Protein AF-A0A7T8KSC0-F1 (afdb_monomer_lite)

Structure (mmCIF, N/CA/C/O backbone):
data_AF-A0A7T8KSC0-F1
#
_entry.id   AF-A0A7T8KSC0-F1
#
loop_
_atom_site.group_PDB
_atom_site.id
_atom_site.type_symbol
_atom_site.label_atom_id
_atom_site.label_alt_id
_atom_site.label_comp_id
_atom_site.label_asym_id
_atom_site.label_entity_id
_atom_site.label_seq_id
_atom_site.pdbx_PDB_ins_code
_atom_site.Cartn_x
_atom_site.Cartn_y
_atom_site.Cartn_z
_atom_site.occupancy
_atom_site.B_iso_or_equiv
_atom_site.auth_seq_id
_atom_site.auth_comp_id
_atom_site.auth_asym_id
_atom_site.auth_atom_id
_atom_site.pdbx_PDB_model_num
ATOM 1 N N . MET A 1 1 ? 3.103 -13.365 -3.921 1.00 89.50 1 MET A N 1
ATOM 2 C CA . MET A 1 1 ? 3.217 -12.488 -2.739 1.00 89.50 1 MET A CA 1
ATOM 3 C C . MET A 1 1 ? 1.889 -11.794 -2.545 1.00 89.50 1 MET A C 1
ATOM 5 O O . MET A 1 1 ? 1.351 -11.281 -3.521 1.00 89.50 1 MET A O 1
ATOM 9 N N . LYS A 1 2 ? 1.394 -11.731 -1.313 1.00 95.06 2 LYS A N 1
ATOM 10 C CA . LYS A 1 2 ? 0.155 -11.019 -0.972 1.00 95.06 2 LYS A CA 1
ATOM 11 C C . LYS A 1 2 ? 0.357 -10.147 0.249 1.00 95.06 2 LYS A C 1
ATOM 13 O O . LYS A 1 2 ? 1.264 -10.389 1.050 1.00 95.06 2 LYS A O 1
ATOM 18 N N . ILE A 1 3 ? -0.509 -9.160 0.414 1.00 97.38 3 ILE A N 1
ATOM 19 C CA . ILE A 1 3 ? -0.545 -8.357 1.628 1.00 97.38 3 ILE A CA 1
ATOM 20 C C . ILE A 1 3 ? -1.858 -8.544 2.370 1.00 97.38 3 ILE A C 1
ATOM 22 O O . ILE A 1 3 ? -2.894 -8.827 1.770 1.00 97.38 3 ILE A O 1
ATOM 26 N N . LYS A 1 4 ? -1.811 -8.357 3.685 1.00 98.12 4 LYS A N 1
ATOM 27 C CA . LYS A 1 4 ? -2.995 -8.255 4.532 1.00 98.12 4 LYS A CA 1
ATOM 28 C C . LYS A 1 4 ? -2.976 -6.922 5.259 1.00 98.12 4 LYS A C 1
ATOM 30 O O . LYS A 1 4 ? -2.010 -6.613 5.959 1.00 98.12 4 LYS A O 1
ATOM 35 N N . ILE A 1 5 ? -4.061 -6.177 5.108 1.00 97.69 5 ILE A N 1
ATOM 36 C CA . ILE A 1 5 ? -4.299 -4.904 5.784 1.00 97.69 5 ILE A CA 1
ATOM 37 C C . ILE A 1 5 ? -5.331 -5.147 6.878 1.00 97.69 5 ILE A C 1
ATOM 39 O O . ILE A 1 5 ? -6.345 -5.796 6.631 1.00 97.69 5 ILE A O 1
ATOM 43 N N . ILE A 1 6 ? -5.049 -4.672 8.090 1.00 97.31 6 ILE A N 1
ATOM 44 C CA . ILE A 1 6 ? -5.904 -4.841 9.273 1.00 97.31 6 ILE A CA 1
ATOM 45 C C . ILE A 1 6 ? -6.048 -3.487 9.965 1.00 97.31 6 ILE A C 1
ATOM 47 O O . ILE A 1 6 ? -5.034 -2.831 10.220 1.00 97.31 6 ILE A O 1
ATOM 51 N N . ARG A 1 7 ? -7.264 -3.077 10.335 1.00 95.88 7 ARG A N 1
ATOM 52 C CA . ARG A 1 7 ? -7.480 -1.839 11.107 1.00 95.88 7 ARG A CA 1
ATOM 53 C C . ARG A 1 7 ? -7.143 -2.063 12.585 1.00 95.88 7 ARG A C 1
ATOM 55 O O . ARG A 1 7 ? -7.479 -3.094 13.164 1.00 95.88 7 ARG A O 1
ATOM 62 N N . ARG A 1 8 ? -6.450 -1.108 13.214 1.00 93.44 8 ARG A N 1
ATOM 63 C CA . ARG A 1 8 ? -6.083 -1.174 14.641 1.00 93.44 8 ARG A CA 1
ATOM 64 C C . ARG A 1 8 ? -6.689 -0.039 15.449 1.00 93.44 8 ARG A C 1
ATOM 66 O O . ARG A 1 8 ? -7.355 -0.306 16.443 1.00 93.44 8 ARG A O 1
ATOM 73 N N . TYR A 1 9 ? -6.458 1.200 15.029 1.00 94.19 9 TYR A N 1
ATOM 74 C CA . TYR A 1 9 ? -6.915 2.382 15.754 1.00 94.19 9 TYR A CA 1
ATOM 75 C C . TYR A 1 9 ? -7.483 3.405 14.786 1.00 94.19 9 TYR A C 1
ATOM 77 O O . TYR A 1 9 ? -6.766 3.902 13.924 1.00 94.19 9 TYR A O 1
ATOM 85 N N . THR A 1 10 ? -8.754 3.747 14.963 1.00 94.31 10 THR A N 1
ATOM 86 C CA . THR A 1 10 ? -9.400 4.818 14.206 1.00 94.31 10 THR A CA 1
ATOM 87 C C . THR A 1 10 ? -9.300 6.111 15.000 1.00 94.31 10 THR A C 1
ATOM 89 O O . THR A 1 10 ? -9.918 6.255 16.056 1.00 94.31 10 THR A O 1
ATOM 92 N N . GLY A 1 11 ? -8.471 7.029 14.514 1.00 92.56 11 GLY A N 1
ATOM 93 C CA . GLY A 1 11 ? -8.377 8.392 15.013 1.00 92.56 11 GLY A CA 1
ATOM 94 C C . GLY A 1 11 ? -9.438 9.299 14.390 1.00 92.56 11 GLY A C 1
ATOM 95 O O . GLY A 1 11 ? -10.331 8.855 13.678 1.00 92.56 11 GLY A O 1
ATOM 96 N N . LYS A 1 12 ? -9.328 10.604 14.660 1.00 94.19 12 LYS A N 1
ATOM 97 C CA . LYS A 1 12 ? -10.235 11.619 14.095 1.00 94.19 12 LYS A CA 1
ATOM 98 C C . LYS A 1 12 ? -9.961 11.953 12.628 1.00 94.19 12 LYS A C 1
ATOM 100 O O . LYS A 1 12 ? -10.841 12.505 11.989 1.00 94.19 12 LYS A O 1
ATOM 105 N N . THR A 1 13 ? -8.731 11.733 12.169 1.00 94.12 13 THR A N 1
ATOM 106 C CA . THR A 1 13 ? -8.262 12.145 10.836 1.00 94.12 13 THR A CA 1
ATOM 107 C C . THR A 1 13 ? -7.495 11.051 10.113 1.00 94.12 13 THR A C 1
ATOM 109 O O . THR A 1 13 ? -7.120 11.237 8.975 1.00 94.12 13 THR A O 1
ATOM 112 N N . CYS A 1 14 ? -7.210 9.923 10.764 1.00 96.00 14 CYS A N 1
ATOM 113 C CA . CYS A 1 14 ? -6.542 8.798 10.125 1.00 96.00 14 CYS A CA 1
ATOM 114 C C . CYS A 1 14 ? -6.846 7.500 10.864 1.00 96.00 14 CYS A C 1
ATOM 116 O O . CYS A 1 14 ? -7.261 7.500 12.030 1.00 96.00 14 CYS A O 1
ATOM 118 N N . VAL A 1 15 ? -6.581 6.386 10.195 1.00 96.81 15 VAL A N 1
ATOM 119 C CA . VAL A 1 15 ? -6.535 5.057 10.790 1.00 96.81 15 VAL A CA 1
ATOM 120 C C . VAL A 1 15 ? -5.097 4.574 10.841 1.00 96.81 15 VAL A C 1
ATOM 122 O O . VAL A 1 15 ? -4.387 4.581 9.838 1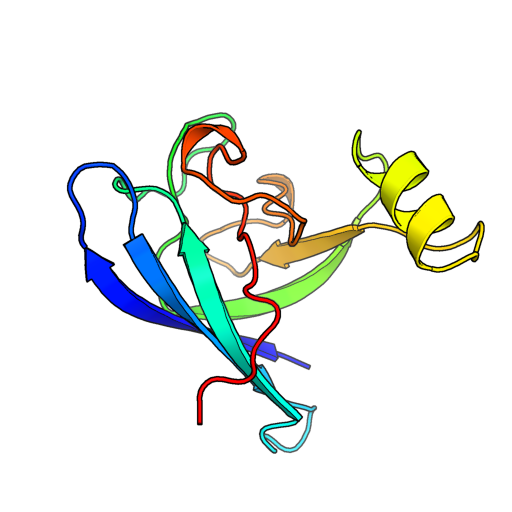.00 96.81 15 VAL A O 1
ATOM 125 N N . ILE A 1 16 ? -4.695 4.078 12.008 1.00 95.81 16 ILE A N 1
ATOM 126 C CA . ILE A 1 16 ? -3.495 3.264 12.146 1.00 95.81 16 ILE A CA 1
ATOM 127 C C . ILE A 1 16 ? -3.878 1.804 11.927 1.00 95.81 16 ILE A C 1
ATOM 129 O O . ILE A 1 16 ? -4.781 1.273 12.587 1.00 95.81 16 ILE A O 1
ATOM 133 N N . GLY A 1 17 ? -3.193 1.157 10.992 1.00 94.88 17 GLY A N 1
ATOM 134 C CA . GLY A 1 17 ? -3.395 -0.235 10.622 1.00 94.88 17 GLY A CA 1
ATOM 135 C C . GLY A 1 17 ? -2.155 -1.094 10.838 1.00 94.88 17 GLY A C 1
ATOM 136 O O . GLY A 1 17 ? -1.091 -0.623 11.240 1.00 94.88 17 GLY A O 1
ATOM 137 N N . LYS A 1 18 ? -2.310 -2.390 10.586 1.00 95.50 18 LYS A N 1
ATOM 138 C CA . LYS A 1 18 ? -1.211 -3.337 10.416 1.00 95.50 18 LYS A CA 1
ATOM 139 C C . LYS A 1 18 ? -1.137 -3.751 8.960 1.00 95.50 18 LYS A C 1
ATOM 141 O O . LYS A 1 18 ? -2.133 -4.203 8.396 1.00 95.50 18 LYS A O 1
ATOM 146 N N . PHE A 1 19 ? 0.061 -3.655 8.410 1.00 96.50 19 PHE A N 1
ATOM 147 C CA . PHE A 1 19 ? 0.400 -4.081 7.067 1.00 96.50 19 PHE A CA 1
ATOM 148 C C . PHE A 1 19 ? 1.299 -5.311 7.158 1.00 96.50 19 PHE A C 1
ATOM 150 O O . PHE A 1 19 ? 2.372 -5.263 7.763 1.00 96.50 19 PHE A O 1
ATOM 157 N N . LYS A 1 20 ? 0.844 -6.429 6.595 1.00 96.75 20 LYS A N 1
ATOM 158 C CA . LYS A 1 20 ? 1.568 -7.704 6.607 1.00 96.75 20 LYS A CA 1
ATOM 159 C C . LYS A 1 20 ? 1.849 -8.155 5.185 1.00 96.75 20 LYS A C 1
ATOM 161 O O . LYS A 1 20 ? 0.936 -8.117 4.368 1.00 96.75 20 LYS A O 1
ATOM 166 N N . VAL A 1 21 ? 3.060 -8.624 4.912 1.00 95.88 21 VAL A N 1
ATOM 167 C CA . VAL A 1 21 ? 3.473 -9.175 3.613 1.00 95.88 21 VAL A CA 1
ATOM 168 C C . VAL A 1 21 ? 3.743 -10.662 3.763 1.00 95.88 21 VAL A C 1
ATOM 170 O O . VAL A 1 21 ? 4.457 -11.063 4.682 1.00 95.88 21 VAL A O 1
ATOM 173 N N . PHE A 1 22 ? 3.211 -11.459 2.844 1.00 96.88 22 PHE A N 1
ATOM 174 C CA . PHE A 1 22 ? 3.403 -12.903 2.781 1.00 96.88 22 PHE A CA 1
ATOM 175 C C . PHE A 1 22 ? 4.023 -13.303 1.437 1.00 96.88 22 PHE A C 1
ATOM 177 O O . PHE A 1 22 ? 3.723 -12.684 0.404 1.00 96.88 22 PHE A O 1
ATOM 184 N N . ASP A 1 23 ? 4.879 -14.324 1.450 1.00 95.44 23 ASP A N 1
ATOM 185 C CA . ASP A 1 23 ? 5.343 -14.982 0.224 1.00 95.44 23 ASP A CA 1
ATOM 186 C C . ASP A 1 23 ? 4.258 -15.892 -0.381 1.00 95.44 23 ASP A C 1
ATOM 188 O O . ASP A 1 23 ? 3.084 -15.815 -0.009 1.00 95.44 23 ASP A O 1
ATOM 192 N N . ASP A 1 24 ? 4.630 -16.678 -1.391 1.00 92.44 24 ASP A N 1
ATOM 193 C CA . ASP A 1 24 ? 3.716 -17.588 -2.091 1.00 92.44 24 ASP A CA 1
ATOM 194 C C . ASP A 1 24 ? 3.357 -18.834 -1.258 1.00 92.44 24 ASP A C 1
ATOM 196 O O . ASP A 1 24 ? 2.336 -19.461 -1.528 1.00 92.44 24 ASP A O 1
ATOM 200 N N . ASP A 1 25 ? 4.136 -19.137 -0.213 1.00 95.44 25 ASP A N 1
ATOM 201 C CA . ASP A 1 25 ? 3.942 -20.266 0.708 1.00 95.44 25 ASP A CA 1
ATOM 202 C C . ASP A 1 25 ? 3.254 -19.836 2.023 1.00 95.44 25 ASP A C 1
ATOM 204 O O . ASP A 1 25 ? 3.314 -20.537 3.036 1.00 95.44 25 ASP A O 1
ATOM 208 N N . ASP A 1 26 ? 2.610 -18.663 2.037 1.00 94.19 26 ASP A N 1
ATOM 209 C CA . ASP A 1 26 ? 1.928 -18.076 3.200 1.00 94.19 26 ASP A CA 1
ATOM 210 C C . ASP A 1 26 ? 2.825 -17.768 4.410 1.00 94.19 26 ASP A C 1
ATOM 212 O O . ASP A 1 26 ? 2.339 -17.515 5.521 1.00 94.19 26 ASP A O 1
ATOM 216 N N . LYS A 1 27 ? 4.143 -17.693 4.216 1.00 96.56 27 LYS A N 1
ATOM 217 C CA . LYS A 1 27 ? 5.068 -17.288 5.272 1.00 96.56 27 LYS A CA 1
ATOM 218 C C . LYS A 1 27 ? 5.095 -15.768 5.395 1.00 96.56 27 LYS A C 1
ATOM 220 O O . LYS A 1 27 ? 5.267 -15.034 4.423 1.00 96.56 27 LYS A O 1
ATOM 225 N N . LEU A 1 28 ? 4.969 -15.284 6.631 1.00 96.00 28 LEU A N 1
ATOM 226 C CA . LEU A 1 28 ? 5.072 -13.861 6.953 1.00 96.00 28 LEU A CA 1
ATOM 227 C C . LEU A 1 28 ? 6.508 -13.361 6.714 1.00 96.00 28 LEU A C 1
ATOM 229 O O . LEU A 1 28 ? 7.446 -13.820 7.366 1.00 96.00 28 LEU A O 1
ATOM 233 N N . LEU A 1 29 ? 6.662 -12.400 5.801 1.00 94.44 29 LEU A N 1
ATOM 234 C CA . LEU A 1 29 ? 7.937 -11.761 5.459 1.00 94.44 29 LEU A CA 1
ATOM 235 C C . LEU A 1 29 ? 8.158 -10.445 6.211 1.00 94.44 29 LEU A C 1
ATOM 237 O O . LEU A 1 29 ? 9.277 -10.138 6.615 1.00 94.44 29 LEU A O 1
ATOM 241 N N . LEU A 1 30 ? 7.097 -9.651 6.367 1.00 92.69 30 LEU A N 1
ATOM 242 C CA . LEU A 1 30 ? 7.145 -8.322 6.975 1.00 92.69 30 LEU A CA 1
ATOM 243 C C . LEU A 1 30 ? 5.833 -8.032 7.695 1.00 92.69 30 LEU A C 1
ATOM 245 O O . LEU A 1 30 ? 4.758 -8.307 7.167 1.00 92.69 30 LEU A O 1
ATOM 249 N N . GLU A 1 31 ? 5.925 -7.405 8.862 1.00 94.81 31 GLU A N 1
ATOM 250 C CA . GLU A 1 31 ? 4.796 -6.793 9.554 1.00 94.81 31 GLU A CA 1
ATOM 251 C C . GLU A 1 31 ? 5.211 -5.415 10.076 1.00 94.81 31 GLU A C 1
ATOM 253 O O . GLU A 1 31 ? 6.185 -5.291 10.819 1.00 94.81 31 GLU A O 1
ATOM 258 N N . CYS A 1 32 ? 4.478 -4.375 9.691 1.00 94.69 32 CYS A N 1
ATOM 259 C CA . CYS A 1 32 ? 4.678 -3.004 10.159 1.00 94.69 32 CYS A CA 1
ATOM 260 C C . CYS A 1 32 ? 3.336 -2.297 10.383 1.00 94.69 32 CYS A C 1
ATOM 262 O O . CYS A 1 32 ? 2.263 -2.832 10.077 1.00 94.69 32 CYS A O 1
ATOM 264 N N . PHE A 1 33 ? 3.389 -1.100 10.966 1.00 94.75 33 PHE A N 1
ATOM 265 C CA . PHE A 1 33 ? 2.217 -0.235 11.065 1.00 94.75 33 PHE A CA 1
ATOM 266 C C . PHE A 1 33 ? 2.000 0.546 9.766 1.00 94.75 33 PHE A C 1
ATOM 268 O O . PHE A 1 33 ? 2.959 0.905 9.082 1.00 94.75 33 PHE A O 1
ATOM 275 N N . SER A 1 34 ? 0.736 0.828 9.459 1.00 95.88 34 SER A N 1
ATOM 276 C CA . SER A 1 34 ? 0.324 1.730 8.383 1.00 95.88 34 SER A CA 1
ATOM 277 C C . SER A 1 34 ? -0.424 2.942 8.934 1.00 95.88 34 SER A C 1
ATOM 279 O O . SER A 1 34 ? -1.087 2.838 9.966 1.00 95.88 34 SER A O 1
ATOM 281 N N . LEU A 1 35 ? -0.335 4.072 8.233 1.00 96.75 35 LEU A N 1
ATOM 282 C CA . LEU A 1 35 ? -1.241 5.212 8.363 1.00 96.75 35 LEU A CA 1
ATOM 283 C C . LEU A 1 35 ? -2.062 5.325 7.078 1.00 96.75 35 LEU A C 1
ATOM 285 O O . LEU A 1 35 ? -1.516 5.335 5.972 1.00 96.75 35 LEU A O 1
ATOM 289 N N . GLU A 1 36 ? -3.378 5.384 7.235 1.00 97.12 36 GLU A N 1
ATOM 290 C CA . GLU A 1 36 ? -4.368 5.413 6.158 1.00 97.12 36 GLU A CA 1
ATOM 291 C C . GLU A 1 36 ? -5.481 6.410 6.494 1.00 97.12 36 GLU A C 1
ATOM 293 O O . GLU A 1 36 ? -5.584 6.873 7.629 1.00 97.12 36 GLU A O 1
ATOM 298 N N . GLU A 1 37 ? -6.327 6.733 5.518 1.00 97.06 37 GLU A N 1
ATOM 299 C CA . GLU A 1 37 ? -7.415 7.698 5.709 1.00 97.06 37 GLU A CA 1
ATOM 300 C C . GLU A 1 37 ? -8.492 7.242 6.727 1.00 97.06 37 GLU A C 1
ATOM 302 O O . GLU A 1 37 ? -8.723 6.040 6.919 1.00 97.06 37 GLU A O 1
ATOM 307 N N . ASP A 1 38 ? -9.184 8.190 7.366 1.00 96.12 38 ASP A N 1
ATOM 308 C CA . ASP A 1 38 ? -10.269 8.006 8.340 1.00 96.12 38 ASP A CA 1
ATOM 309 C C . ASP A 1 38 ? -11.577 7.483 7.732 1.00 96.12 38 ASP A C 1
ATOM 311 O O . ASP A 1 38 ? -12.320 6.753 8.405 1.00 96.12 38 ASP A O 1
ATOM 315 N N . LYS A 1 39 ? -11.825 7.758 6.451 1.00 96.75 39 LYS A N 1
ATOM 316 C CA . LYS A 1 39 ? -12.998 7.289 5.708 1.00 96.75 39 LYS A CA 1
ATOM 317 C C . LYS A 1 39 ? -12.641 6.222 4.703 1.00 96.75 39 LYS A C 1
ATOM 319 O O . LYS A 1 39 ? -11.616 6.273 4.038 1.00 96.75 39 LYS A O 1
ATOM 324 N N . GLU A 1 40 ? -13.539 5.261 4.575 1.00 97.00 40 GLU A N 1
ATOM 325 C CA . GLU A 1 40 ? -13.391 4.117 3.688 1.00 97.00 40 GLU A CA 1
ATOM 326 C C . GLU A 1 40 ? -14.287 4.243 2.465 1.00 97.00 40 GLU A C 1
ATOM 328 O O . GLU A 1 40 ? -15.393 4.776 2.546 1.00 97.00 40 GLU A O 1
ATOM 333 N N . GLY A 1 41 ? -13.814 3.715 1.344 1.00 97.44 41 GLY A N 1
ATOM 334 C CA . GLY A 1 41 ? -14.625 3.514 0.152 1.00 97.44 41 GLY A CA 1
ATOM 335 C C . GLY A 1 41 ? -13.818 2.869 -0.957 1.00 97.44 41 GLY A C 1
ATOM 336 O O . GLY A 1 41 ? -12.618 2.629 -0.800 1.00 97.44 41 GLY A O 1
ATOM 337 N N . VAL A 1 42 ? -14.473 2.582 -2.078 1.00 97.38 42 VAL A N 1
ATOM 338 C CA . VAL A 1 42 ? -13.894 1.896 -3.252 1.00 97.38 42 VAL A CA 1
ATOM 339 C C . VAL A 1 42 ? -13.668 2.843 -4.436 1.00 97.38 42 VAL A C 1
ATOM 341 O O . VAL A 1 42 ? -12.993 2.509 -5.411 1.00 97.38 42 VAL A O 1
ATOM 344 N N . GLU A 1 43 ? -14.197 4.059 -4.338 1.00 95.75 43 GLU A N 1
ATOM 345 C CA . GLU A 1 43 ? -14.266 5.038 -5.406 1.00 95.75 43 GLU A CA 1
ATOM 346 C C . GLU A 1 43 ? -12.897 5.626 -5.759 1.00 95.75 43 GLU A C 1
ATOM 348 O O . GLU A 1 43 ? -12.069 5.978 -4.915 1.00 95.75 43 GLU A O 1
ATOM 353 N N . ARG A 1 44 ? -12.668 5.786 -7.062 1.00 93.75 44 ARG A N 1
ATOM 354 C CA . ARG A 1 44 ? -11.450 6.399 -7.591 1.00 93.75 44 ARG A CA 1
ATOM 355 C C . ARG A 1 44 ? -11.466 7.915 -7.399 1.00 93.75 44 ARG A C 1
ATOM 357 O O . ARG A 1 44 ? -12.518 8.543 -7.489 1.00 93.75 44 ARG A O 1
ATOM 364 N N . ASN A 1 45 ? -10.280 8.510 -7.247 1.00 92.00 45 ASN A N 1
ATOM 365 C CA . ASN A 1 45 ? -10.082 9.962 -7.120 1.00 92.00 45 ASN A CA 1
ATOM 366 C C . ASN A 1 45 ? -10.842 10.581 -5.930 1.00 92.00 45 ASN A C 1
ATOM 368 O O . ASN A 1 45 ? -11.345 11.704 -6.017 1.00 92.00 45 ASN A O 1
ATOM 372 N N . LYS A 1 46 ? -10.962 9.832 -4.834 1.00 95.31 46 LYS A N 1
ATOM 373 C CA . LYS A 1 46 ? -11.563 10.279 -3.580 1.00 95.31 46 LYS A CA 1
ATOM 374 C C . LYS A 1 46 ? -10.570 10.087 -2.450 1.00 95.31 46 LYS A C 1
ATOM 376 O O . LYS A 1 46 ? -9.761 9.171 -2.511 1.00 95.31 46 LYS A O 1
ATOM 381 N N . ASP A 1 47 ? -10.684 10.948 -1.449 1.00 96.56 47 ASP A N 1
ATOM 382 C CA . ASP A 1 47 ? -9.916 10.891 -0.211 1.00 96.56 47 ASP A CA 1
ATOM 383 C C . ASP A 1 47 ? -10.511 9.816 0.704 1.00 96.56 47 ASP A C 1
ATOM 385 O O . ASP A 1 47 ? -11.363 10.093 1.544 1.00 96.56 47 ASP A O 1
ATOM 389 N N . LEU A 1 48 ? -10.224 8.555 0.370 1.00 97.44 48 LEU A N 1
ATOM 390 C CA . LEU A 1 48 ? -10.832 7.379 0.988 1.00 97.44 48 LEU A CA 1
ATOM 391 C C . LEU A 1 48 ? -9.793 6.263 1.072 1.00 97.44 48 LEU A C 1
ATOM 393 O O . LEU A 1 48 ? -9.258 5.845 0.038 1.00 97.44 48 LEU A O 1
ATOM 397 N N . ARG A 1 49 ? -9.557 5.716 2.269 1.00 97.56 49 ARG A N 1
ATOM 398 C CA . ARG A 1 49 ? -8.812 4.460 2.423 1.00 97.56 49 ARG A CA 1
ATOM 399 C C . ARG A 1 49 ? -9.561 3.309 1.760 1.00 97.56 49 ARG A C 1
ATOM 401 O O . ARG A 1 49 ? -10.785 3.330 1.606 1.00 97.56 49 ARG A O 1
ATOM 408 N N . ILE A 1 50 ? -8.811 2.277 1.406 1.00 98.12 50 ILE A N 1
ATOM 409 C CA . ILE A 1 50 ? -9.376 1.010 0.946 1.00 98.12 50 ILE A CA 1
ATOM 410 C C . ILE A 1 50 ? -9.913 0.187 2.131 1.00 98.12 50 ILE A C 1
ATOM 412 O O . ILE A 1 50 ? -9.418 0.354 3.253 1.00 98.12 50 ILE A O 1
ATOM 416 N N . PRO A 1 51 ? -10.881 -0.720 1.917 1.00 97.81 51 PRO A N 1
ATOM 417 C CA . PRO A 1 51 ? -11.311 -1.665 2.945 1.00 97.81 51 PRO A CA 1
ATOM 418 C C . PRO A 1 51 ? -10.156 -2.514 3.487 1.00 97.81 51 PRO A C 1
ATOM 420 O O . PRO A 1 51 ? -9.160 -2.753 2.801 1.00 97.81 51 PRO A O 1
ATOM 423 N N . GLU A 1 52 ? -10.255 -2.980 4.731 1.00 97.81 52 GLU A N 1
ATOM 424 C CA . GLU A 1 52 ? -9.325 -4.014 5.197 1.00 97.81 52 GLU A CA 1
ATOM 425 C C . GLU A 1 52 ? -9.524 -5.324 4.434 1.00 97.81 52 GLU A C 1
ATOM 427 O O . GLU A 1 52 ? -10.617 -5.626 3.963 1.00 97.81 52 GLU A O 1
ATOM 432 N N . GLY A 1 53 ? -8.461 -6.112 4.289 1.00 98.00 53 GLY A N 1
ATOM 433 C CA . GLY A 1 53 ? -8.547 -7.319 3.480 1.00 98.00 53 GLY A CA 1
ATOM 434 C C . GLY A 1 53 ? -7.209 -7.823 2.976 1.00 98.00 53 GLY A C 1
ATOM 435 O O . GLY A 1 53 ? -6.139 -7.430 3.454 1.00 98.00 53 GLY A O 1
ATOM 436 N N . ILE A 1 54 ? -7.302 -8.736 2.014 1.00 98.25 54 ILE A N 1
ATOM 437 C CA . ILE A 1 54 ? -6.168 -9.319 1.305 1.00 98.25 54 ILE A CA 1
ATOM 438 C C . ILE A 1 54 ? -6.078 -8.658 -0.065 1.00 98.25 54 ILE A C 1
ATOM 440 O O . ILE A 1 54 ? -7.092 -8.496 -0.748 1.00 98.25 54 ILE A O 1
ATOM 444 N N . TYR A 1 55 ? -4.861 -8.283 -0.441 1.00 98.38 55 TYR A N 1
ATOM 445 C CA . TYR A 1 55 ? -4.589 -7.611 -1.701 1.00 98.38 55 TYR A CA 1
ATOM 446 C C . TYR A 1 55 ? -3.350 -8.181 -2.381 1.00 98.38 55 TYR A C 1
ATOM 448 O O . TYR A 1 55 ? -2.380 -8.587 -1.727 1.00 98.38 55 TYR A O 1
ATOM 456 N N . ASP A 1 56 ? -3.384 -8.136 -3.703 1.00 97.69 56 ASP A N 1
ATOM 457 C CA . ASP A 1 56 ? -2.257 -8.396 -4.576 1.00 97.69 56 ASP A CA 1
ATOM 458 C C . ASP A 1 56 ? -1.413 -7.135 -4.770 1.00 97.69 56 ASP A C 1
ATOM 460 O O . ASP A 1 56 ? -1.849 -5.996 -4.560 1.00 97.69 56 ASP A O 1
ATOM 464 N N . LEU A 1 57 ? -0.174 -7.355 -5.208 1.00 96.06 57 LEU A N 1
ATOM 465 C CA . LEU A 1 57 ? 0.782 -6.302 -5.519 1.00 96.06 57 LEU A CA 1
ATOM 466 C C . LEU A 1 57 ? 1.147 -6.334 -6.998 1.00 96.06 57 LEU A C 1
ATOM 468 O O . LEU A 1 57 ? 1.352 -7.394 -7.590 1.00 96.06 57 LEU A O 1
ATOM 472 N N . LYS A 1 58 ? 1.295 -5.156 -7.597 1.00 95.94 58 LYS A N 1
ATOM 473 C CA . LYS A 1 58 ? 1.862 -5.007 -8.943 1.00 95.94 58 LYS A CA 1
ATOM 474 C C . LYS A 1 58 ? 2.745 -3.774 -9.029 1.00 95.94 58 LYS A C 1
ATOM 476 O O . LYS A 1 58 ? 2.493 -2.770 -8.364 1.00 95.94 58 LYS A O 1
ATOM 481 N N . ARG A 1 59 ? 3.747 -3.823 -9.907 1.00 96.69 59 ARG A N 1
ATOM 482 C CA . ARG A 1 59 ? 4.496 -2.625 -10.305 1.00 96.69 59 ARG A CA 1
ATOM 483 C C . ARG A 1 59 ? 3.565 -1.636 -11.011 1.00 96.69 59 ARG A C 1
ATOM 485 O O . ARG A 1 59 ? 2.647 -2.037 -11.735 1.00 96.69 59 ARG A O 1
ATOM 492 N N . HIS A 1 60 ? 3.790 -0.350 -10.780 1.00 97.06 60 HIS A N 1
ATOM 493 C CA . HIS A 1 60 ? 2.971 0.731 -11.307 1.00 97.06 60 HIS A CA 1
ATOM 494 C C . HIS A 1 60 ? 3.829 1.910 -11.757 1.00 97.06 60 HIS A C 1
ATOM 496 O O . HIS A 1 60 ? 4.635 2.438 -10.992 1.00 97.06 60 HIS A O 1
ATOM 502 N N . SER A 1 61 ? 3.589 2.318 -12.999 1.00 95.56 61 SER A N 1
ATOM 503 C CA . SER A 1 61 ? 4.188 3.464 -13.669 1.00 95.56 61 SER A CA 1
ATOM 504 C C . SER A 1 61 ? 3.173 4.019 -14.680 1.00 95.56 61 SER A C 1
ATOM 506 O O . SER A 1 61 ? 2.431 3.217 -15.264 1.00 95.56 61 SER A O 1
ATOM 508 N N . PRO A 1 62 ? 3.095 5.343 -14.903 1.00 94.88 62 PRO A N 1
ATOM 509 C CA . PRO A 1 62 ? 3.870 6.400 -14.248 1.00 94.88 62 PRO A CA 1
ATOM 510 C C . PRO A 1 62 ? 3.313 6.778 -12.869 1.00 94.88 62 PRO A C 1
ATOM 512 O O . PRO A 1 62 ? 2.126 6.613 -12.593 1.00 94.88 62 PRO A O 1
ATOM 515 N N . SER A 1 63 ? 4.151 7.361 -12.012 1.00 94.94 63 SER A N 1
ATOM 516 C CA . SER A 1 63 ? 3.703 7.977 -10.758 1.00 94.94 63 SER A CA 1
ATOM 517 C C . SER A 1 63 ? 4.533 9.206 -10.408 1.00 94.94 63 SER A C 1
ATOM 519 O O . SER A 1 63 ? 5.742 9.241 -10.625 1.00 94.94 63 SER A O 1
ATOM 521 N N . ARG A 1 64 ? 3.897 10.203 -9.775 1.00 94.75 64 ARG A N 1
ATOM 522 C CA . ARG A 1 64 ? 4.582 11.409 -9.271 1.00 94.75 64 ARG A CA 1
ATOM 523 C C . ARG A 1 64 ? 5.683 11.101 -8.248 1.00 94.75 64 ARG A C 1
ATOM 525 O O . ARG A 1 64 ? 6.533 11.946 -7.994 1.00 94.75 64 ARG A O 1
ATOM 532 N N . PHE A 1 65 ? 5.645 9.912 -7.650 1.00 95.81 65 PHE A N 1
ATOM 533 C CA . PHE A 1 65 ? 6.583 9.470 -6.625 1.00 95.81 65 PHE A CA 1
ATOM 534 C C . PHE A 1 65 ? 7.837 8.783 -7.203 1.00 95.81 65 PHE A C 1
ATOM 536 O O . PHE A 1 65 ? 8.807 8.592 -6.478 1.00 95.81 65 PHE A O 1
ATOM 543 N N . GLU A 1 66 ? 7.886 8.441 -8.495 1.00 95.12 66 GLU A N 1
ATOM 544 C CA . GLU A 1 66 ? 8.992 7.643 -9.059 1.00 95.12 66 GLU A CA 1
ATOM 545 C C . GLU A 1 66 ? 10.365 8.301 -8.896 1.00 95.12 66 GLU A C 1
ATOM 547 O O . GLU A 1 66 ? 11.314 7.636 -8.494 1.00 95.12 66 GLU A O 1
ATOM 552 N N . ASN A 1 67 ? 10.478 9.612 -9.127 1.00 96.25 67 ASN A N 1
ATOM 553 C CA . ASN A 1 67 ? 11.757 10.316 -8.983 1.00 96.25 67 ASN A CA 1
ATOM 554 C C . ASN A 1 67 ? 12.320 10.196 -7.560 1.00 96.25 67 ASN A C 1
ATOM 556 O O . ASN A 1 67 ? 13.512 9.953 -7.366 1.00 96.25 67 ASN A O 1
ATOM 560 N N . THR A 1 68 ? 11.460 10.338 -6.552 1.00 95.62 68 THR A N 1
ATOM 561 C CA . THR A 1 68 ? 11.864 10.184 -5.154 1.00 95.62 68 THR A CA 1
ATOM 562 C C . THR A 1 68 ? 12.180 8.727 -4.830 1.00 95.62 68 THR A C 1
ATOM 564 O O . THR A 1 68 ? 13.190 8.478 -4.177 1.00 95.62 68 THR A O 1
ATOM 567 N N . LEU A 1 69 ? 11.394 7.766 -5.334 1.00 96.00 69 LEU A N 1
ATOM 568 C CA . LEU A 1 69 ? 11.676 6.338 -5.166 1.00 96.00 69 LEU A CA 1
ATOM 569 C C . LEU A 1 69 ? 13.076 5.991 -5.685 1.00 96.00 69 LEU A C 1
ATOM 571 O O . LEU A 1 69 ? 13.883 5.452 -4.935 1.00 96.00 69 LEU A O 1
ATOM 575 N N . ARG A 1 70 ? 13.394 6.371 -6.925 1.00 96.81 70 ARG A N 1
ATOM 576 C CA . ARG A 1 70 ? 14.696 6.096 -7.555 1.00 96.81 70 ARG A CA 1
ATOM 577 C C . ARG A 1 70 ? 15.843 6.797 -6.830 1.00 96.81 70 ARG A C 1
ATOM 579 O O . ARG A 1 70 ? 16.929 6.240 -6.693 1.00 96.81 70 ARG A O 1
ATOM 586 N N . SER A 1 71 ? 15.597 7.989 -6.281 1.00 96.12 71 SER A N 1
ATOM 587 C CA . SER A 1 71 ? 16.566 8.669 -5.416 1.00 96.12 71 SER A CA 1
ATOM 588 C C . SER A 1 71 ? 16.835 7.902 -4.115 1.00 96.12 71 SER A C 1
ATOM 590 O O . SER A 1 71 ? 17.977 7.880 -3.654 1.00 96.12 71 SER A O 1
ATOM 592 N N . ILE A 1 72 ? 15.825 7.251 -3.531 1.00 92.69 72 ILE A N 1
ATOM 593 C CA . ILE A 1 72 ? 15.967 6.438 -2.314 1.00 92.69 72 ILE A CA 1
ATOM 594 C C . ILE A 1 72 ? 16.663 5.110 -2.628 1.00 92.69 72 ILE A C 1
ATOM 596 O O . ILE A 1 72 ? 17.612 4.740 -1.939 1.00 92.69 72 ILE A O 1
ATOM 600 N N . THR A 1 73 ? 16.224 4.401 -3.669 1.00 94.81 73 THR A N 1
ATOM 601 C CA . THR A 1 73 ? 16.712 3.050 -3.986 1.00 94.81 73 THR A CA 1
ATOM 602 C C . THR A 1 73 ? 18.006 3.034 -4.792 1.00 94.81 73 THR A C 1
ATOM 604 O O . THR A 1 73 ? 18.678 2.004 -4.833 1.00 94.81 73 THR A O 1
ATOM 607 N N . LYS A 1 74 ? 18.372 4.167 -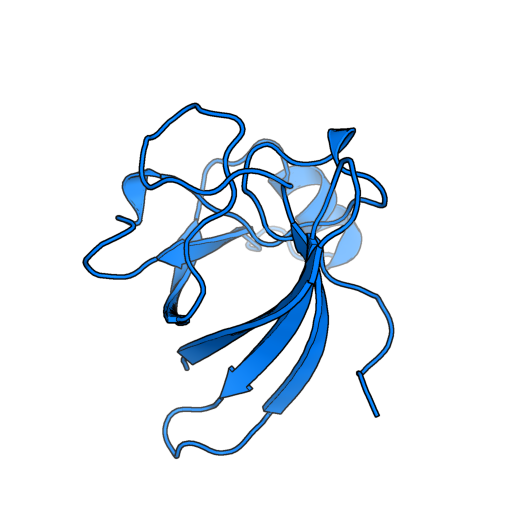5.408 1.00 97.31 74 LYS A N 1
ATOM 608 C CA . LYS A 1 74 ? 19.509 4.313 -6.333 1.00 97.31 74 LYS A CA 1
ATOM 609 C C . LYS A 1 74 ? 19.406 3.400 -7.561 1.00 97.31 74 LYS A C 1
ATOM 611 O O . LYS A 1 74 ? 20.425 2.952 -8.081 1.00 97.31 74 LYS A O 1
ATOM 616 N N . LYS A 1 75 ? 18.180 3.121 -8.013 1.00 97.19 75 LYS A N 1
ATOM 617 C CA . LYS A 1 75 ? 17.885 2.286 -9.184 1.00 97.19 75 LYS A CA 1
ATOM 618 C C . LYS A 1 75 ? 16.951 3.016 -10.132 1.00 97.19 75 LYS A C 1
ATOM 620 O O . LYS A 1 75 ? 15.866 3.419 -9.728 1.00 97.19 75 LYS A O 1
ATOM 625 N N . ASP A 1 76 ? 17.355 3.161 -11.388 1.00 95.31 76 ASP A N 1
ATOM 626 C CA . ASP A 1 76 ? 16.596 3.934 -12.378 1.00 95.31 76 ASP A CA 1
ATOM 627 C C . ASP A 1 76 ? 15.365 3.195 -12.923 1.00 95.31 76 ASP A C 1
ATOM 629 O O . ASP A 1 76 ? 14.444 3.828 -13.440 1.00 95.31 76 ASP A O 1
ATOM 633 N N . ASP A 1 77 ? 15.329 1.869 -12.794 1.00 95.56 77 ASP A N 1
ATOM 634 C CA . ASP A 1 77 ? 14.241 0.994 -13.242 1.00 95.56 77 ASP A CA 1
ATOM 635 C C . ASP A 1 77 ? 13.184 0.727 -12.156 1.00 95.56 77 ASP A C 1
ATOM 637 O O . ASP A 1 77 ? 12.202 0.014 -12.391 1.00 95.56 77 ASP A O 1
ATOM 641 N N . ASP A 1 78 ? 13.340 1.317 -10.967 1.00 96.38 78 ASP A N 1
ATOM 642 C CA . ASP A 1 78 ? 12.356 1.179 -9.903 1.00 96.38 78 ASP A CA 1
ATOM 643 C C . ASP A 1 78 ? 11.074 1.974 -10.190 1.00 96.38 78 ASP A C 1
ATOM 645 O O . ASP A 1 78 ? 11.066 3.106 -10.694 1.00 96.38 78 ASP A O 1
ATOM 649 N N . THR A 1 79 ? 9.962 1.336 -9.828 1.00 97.69 79 THR A N 1
ATOM 650 C CA . THR A 1 79 ? 8.585 1.793 -10.036 1.00 97.69 79 THR A CA 1
ATOM 651 C C . THR A 1 79 ? 7.792 1.604 -8.755 1.00 97.69 79 THR A C 1
ATOM 653 O O . THR A 1 79 ? 8.083 0.693 -7.977 1.00 97.69 79 THR A O 1
ATOM 656 N N . MET A 1 80 ? 6.741 2.398 -8.569 1.00 97.25 80 MET A N 1
ATOM 657 C CA . MET A 1 80 ? 5.891 2.295 -7.384 1.00 97.25 80 MET A CA 1
ATOM 658 C C . ME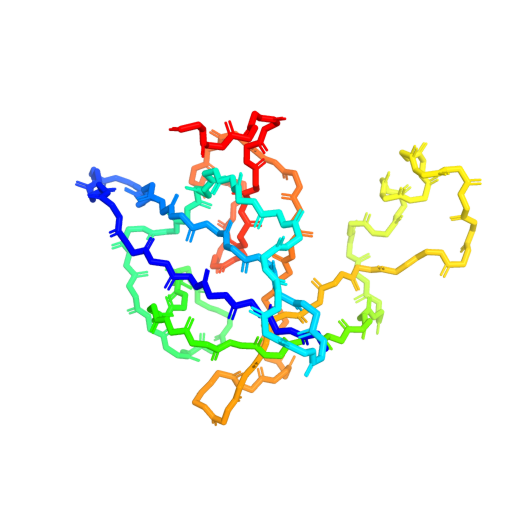T A 1 80 ? 5.196 0.931 -7.298 1.00 97.25 80 MET A C 1
ATOM 660 O O . MET A 1 80 ? 4.974 0.254 -8.306 1.00 97.25 80 MET A O 1
ATOM 664 N N . ILE A 1 81 ? 4.817 0.544 -6.083 1.00 96.81 81 ILE A N 1
ATOM 665 C CA . ILE A 1 81 ? 4.011 -0.650 -5.829 1.00 96.81 81 ILE A CA 1
ATOM 666 C C . ILE A 1 81 ? 2.556 -0.228 -5.651 1.00 96.81 81 ILE A C 1
ATOM 668 O O . ILE A 1 81 ? 2.263 0.650 -4.841 1.00 96.81 81 ILE A O 1
ATOM 672 N N . ASN A 1 82 ? 1.666 -0.857 -6.414 1.00 97.62 82 ASN A N 1
ATOM 673 C CA . ASN A 1 82 ? 0.223 -0.658 -6.373 1.00 97.62 82 ASN A CA 1
ATOM 674 C C . ASN A 1 82 ? -0.470 -1.870 -5.746 1.00 97.62 82 ASN A C 1
ATOM 676 O O . ASN A 1 82 ? -0.117 -3.013 -6.049 1.00 97.62 82 ASN A O 1
ATOM 680 N N . VAL A 1 83 ? -1.464 -1.584 -4.914 1.00 97.81 83 VAL A N 1
ATOM 681 C CA . VAL A 1 83 ? -2.260 -2.526 -4.130 1.00 97.81 83 VAL A CA 1
ATOM 682 C C . VAL A 1 83 ? -3.638 -2.667 -4.767 1.00 97.81 83 VAL A C 1
ATOM 684 O O . VAL A 1 83 ? -4.280 -1.659 -5.071 1.00 97.81 83 VAL A O 1
ATOM 687 N N . TYR A 1 84 ? -4.092 -3.899 -4.993 1.00 98.19 84 TYR A N 1
ATOM 688 C CA . TYR A 1 84 ? -5.372 -4.147 -5.658 1.00 98.19 84 TYR A CA 1
ATOM 689 C C . TYR A 1 84 ? -5.963 -5.520 -5.335 1.00 98.19 84 TYR A C 1
ATOM 691 O O . TYR A 1 84 ? -5.258 -6.418 -4.886 1.00 98.19 84 TYR A O 1
ATOM 699 N N . ASN A 1 85 ? -7.266 -5.659 -5.548 1.00 98.00 85 ASN A N 1
ATOM 700 C CA . ASN A 1 85 ? -7.999 -6.923 -5.555 1.00 98.00 85 ASN A CA 1
ATOM 701 C C . ASN A 1 85 ? -9.249 -6.760 -6.449 1.00 98.00 85 ASN A C 1
ATOM 703 O O . ASN A 1 85 ? -9.345 -5.787 -7.205 1.00 98.00 85 ASN A O 1
ATOM 707 N N . ASP A 1 86 ? -10.194 -7.696 -6.377 1.00 97.56 86 ASP A N 1
ATOM 708 C CA . ASP A 1 86 ? -11.418 -7.656 -7.190 1.00 97.56 86 ASP A CA 1
ATOM 709 C C . ASP A 1 86 ? -12.348 -6.480 -6.838 1.00 97.56 86 ASP A C 1
ATOM 711 O O . ASP A 1 86 ? -13.018 -5.935 -7.714 1.00 97.56 86 ASP A O 1
ATOM 715 N N . GLU A 1 87 ? -12.374 -6.058 -5.571 1.00 97.62 87 GLU A N 1
ATOM 716 C CA . GLU A 1 87 ? -13.214 -4.954 -5.090 1.00 97.62 87 GLU A CA 1
ATOM 717 C C . GLU A 1 87 ? -12.563 -3.584 -5.339 1.00 97.62 87 GLU A C 1
ATOM 719 O O . GLU A 1 87 ? -13.226 -2.613 -5.712 1.00 97.62 87 GLU A O 1
ATOM 724 N N . VAL A 1 88 ? -11.244 -3.505 -5.169 1.00 97.94 88 VAL A N 1
ATOM 725 C CA . VAL A 1 88 ? -10.441 -2.305 -5.385 1.00 97.94 88 VAL A CA 1
ATOM 726 C C . VAL A 1 88 ? -9.534 -2.532 -6.590 1.00 97.94 88 VAL A C 1
ATOM 728 O O . VAL A 1 88 ? -8.420 -3.052 -6.451 1.00 97.94 88 VAL A O 1
ATOM 731 N N . PRO A 1 89 ? -9.967 -2.119 -7.792 1.00 97.44 89 PRO A N 1
ATOM 732 C CA . PRO A 1 89 ? -9.238 -2.426 -9.007 1.00 97.44 89 PRO A CA 1
ATOM 733 C C . PRO A 1 89 ? -7.887 -1.716 -9.032 1.00 97.44 89 PRO A C 1
ATOM 735 O O . PRO A 1 89 ? -7.746 -0.577 -8.585 1.00 97.44 89 PRO A O 1
ATOM 738 N N . ALA A 1 90 ? -6.908 -2.335 -9.696 1.00 97.12 90 ALA A N 1
ATOM 739 C CA . ALA A 1 90 ? -5.580 -1.760 -9.919 1.00 97.12 90 ALA A CA 1
ATOM 740 C C . ALA A 1 90 ? -5.614 -0.362 -10.546 1.00 97.12 90 ALA A C 1
ATOM 742 O O . ALA A 1 90 ? -4.681 0.423 -10.366 1.00 97.12 90 ALA A O 1
ATOM 743 N N . SER A 1 91 ? -6.674 -0.050 -11.294 1.00 95.81 91 SER A N 1
ATOM 744 C CA . SER A 1 91 ? -6.876 1.280 -11.839 1.00 95.81 91 SER A CA 1
ATOM 745 C C . SER A 1 91 ? -6.978 2.319 -10.729 1.00 95.81 91 SER A C 1
ATOM 747 O O . SER A 1 91 ? -6.523 3.422 -10.966 1.00 95.81 91 SER A O 1
ATOM 749 N N . ARG A 1 92 ? -7.471 2.037 -9.519 1.00 96.56 92 ARG A N 1
ATOM 750 C CA . ARG A 1 92 ? -7.537 3.030 -8.432 1.00 96.56 92 ARG A CA 1
ATOM 751 C C . ARG A 1 92 ? -6.171 3.607 -8.036 1.00 96.56 92 ARG A C 1
ATOM 753 O O . ARG A 1 92 ? -6.136 4.724 -7.537 1.00 96.56 92 ARG A O 1
ATOM 760 N N . ALA A 1 93 ? -5.080 2.906 -8.360 1.00 96.44 93 ALA A N 1
ATOM 761 C CA . ALA A 1 93 ? -3.701 3.345 -8.140 1.00 96.44 93 ALA A CA 1
ATOM 762 C C . ALA A 1 93 ? -3.420 3.657 -6.661 1.00 96.44 93 ALA A C 1
ATOM 764 O O . ALA A 1 93 ? -2.941 4.734 -6.313 1.00 96.44 93 ALA A O 1
ATOM 765 N N . ILE A 1 94 ? -3.744 2.698 -5.793 1.00 97.94 94 ILE A N 1
ATOM 766 C CA . ILE A 1 94 ? -3.455 2.770 -4.364 1.00 97.94 94 ILE A CA 1
ATOM 767 C C . ILE A 1 94 ? -2.009 2.348 -4.163 1.00 97.94 94 ILE A C 1
ATOM 769 O O . ILE A 1 94 ? -1.664 1.173 -4.276 1.00 97.94 94 ILE A O 1
ATOM 773 N N . LEU A 1 95 ? -1.144 3.329 -3.926 1.00 97.62 95 LEU A N 1
ATOM 774 C CA . LEU A 1 95 ? 0.294 3.118 -3.854 1.00 97.62 95 LEU A CA 1
ATOM 775 C C . LEU A 1 95 ? 0.771 2.988 -2.411 1.00 97.62 95 LEU A C 1
ATOM 777 O O . LEU A 1 95 ? 0.185 3.553 -1.488 1.00 97.62 95 LEU A O 1
ATOM 781 N N . ILE A 1 96 ? 1.884 2.284 -2.244 1.00 96.69 96 ILE A N 1
ATOM 782 C CA . ILE A 1 96 ? 2.664 2.292 -1.008 1.00 96.69 96 ILE A CA 1
ATOM 783 C C . ILE A 1 96 ? 3.744 3.361 -1.149 1.00 96.69 96 ILE A C 1
ATOM 785 O O . ILE A 1 96 ? 4.575 3.272 -2.058 1.00 96.69 96 ILE A O 1
ATOM 789 N N . HIS A 1 97 ? 3.742 4.371 -0.281 1.00 95.06 97 HIS A N 1
ATOM 790 C CA . HIS A 1 97 ? 4.739 5.443 -0.327 1.00 95.06 97 HIS A CA 1
ATOM 791 C C . HIS A 1 97 ? 5.004 6.070 1.051 1.00 95.06 97 HIS A C 1
ATOM 793 O O . HIS A 1 97 ? 4.410 5.690 2.056 1.00 95.06 97 HIS A O 1
ATOM 799 N N . TRP A 1 98 ? 5.946 7.014 1.106 1.00 92.25 98 TRP A N 1
ATOM 800 C CA . TRP A 1 98 ? 6.326 7.736 2.325 1.00 92.25 98 TRP A CA 1
ATOM 801 C C . TRP A 1 98 ? 5.360 8.882 2.646 1.00 92.25 98 TRP A C 1
ATOM 803 O O . TRP A 1 98 ? 4.810 9.518 1.748 1.00 92.25 98 TRP A O 1
ATOM 813 N N . GLY A 1 99 ? 5.219 9.182 3.931 1.00 92.88 99 GLY A N 1
ATOM 814 C CA . GLY A 1 99 ? 4.414 10.273 4.474 1.00 92.88 99 GLY A CA 1
ATOM 815 C C . GLY A 1 99 ? 4.290 10.101 5.986 1.00 92.88 99 GLY A C 1
ATOM 816 O O . GLY A 1 99 ? 4.637 9.041 6.507 1.00 92.88 99 GLY A O 1
ATOM 817 N N . ASN A 1 100 ? 3.832 11.132 6.690 1.00 91.38 100 ASN A N 1
ATOM 818 C CA . ASN A 1 100 ? 3.742 11.119 8.155 1.00 91.38 100 ASN A CA 1
ATOM 819 C C . ASN A 1 100 ? 2.342 11.464 8.678 1.00 91.38 100 ASN A C 1
ATOM 821 O O . ASN A 1 100 ? 2.078 11.280 9.865 1.00 91.38 100 ASN A O 1
ATOM 825 N N . THR A 1 101 ? 1.458 11.989 7.828 1.00 93.31 101 THR A N 1
ATOM 826 C CA . THR A 1 101 ? 0.129 12.481 8.214 1.00 93.31 101 THR A CA 1
ATOM 827 C C . THR A 1 101 ? -0.935 12.094 7.191 1.00 93.31 101 THR A C 1
ATOM 829 O O . THR A 1 101 ? -0.616 11.716 6.065 1.00 93.31 101 THR A O 1
ATOM 832 N N . ASP A 1 102 ? -2.207 12.239 7.563 1.00 92.00 102 ASP A N 1
ATOM 833 C CA . ASP A 1 102 ? -3.364 12.057 6.674 1.00 92.00 102 ASP A CA 1
ATOM 834 C C . ASP A 1 102 ? -3.262 12.893 5.392 1.00 92.00 102 ASP A C 1
ATOM 836 O O . ASP A 1 102 ? -3.573 12.416 4.308 1.00 92.00 102 ASP A O 1
ATOM 840 N N . LYS A 1 103 ? -2.686 14.095 5.479 1.00 95.56 103 LYS A N 1
ATOM 841 C CA . LYS A 1 103 ? -2.504 15.008 4.339 1.00 95.56 103 LYS A CA 1
ATOM 842 C C . LYS A 1 103 ? -1.534 14.499 3.275 1.00 95.56 103 LYS A C 1
ATOM 844 O O . LYS A 1 103 ? -1.505 15.038 2.169 1.00 95.56 103 LYS A O 1
ATOM 849 N N . ASP A 1 104 ? -0.713 13.508 3.611 1.00 96.00 104 ASP A N 1
ATOM 850 C CA . ASP A 1 104 ? 0.239 12.918 2.674 1.00 96.00 104 ASP A CA 1
ATOM 851 C C . ASP A 1 104 ? -0.422 11.847 1.796 1.00 96.00 104 ASP A C 1
ATOM 853 O O . ASP A 1 104 ? 0.182 11.405 0.819 1.00 96.00 104 ASP A O 1
ATOM 857 N N . THR A 1 105 ? -1.661 11.447 2.092 1.00 95.94 105 THR A N 1
ATOM 858 C CA . THR A 1 105 ? -2.395 10.419 1.356 1.00 95.94 105 THR A CA 1
ATOM 859 C C . THR A 1 105 ? -3.764 10.915 0.886 1.00 95.94 105 THR A C 1
ATOM 861 O O . THR A 1 105 ? -4.303 11.885 1.394 1.00 95.94 105 THR A O 1
ATOM 864 N N . GLN A 1 106 ? -4.303 10.260 -0.143 1.00 95.62 106 GLN A N 1
ATOM 865 C CA . GLN A 1 106 ? -5.718 10.349 -0.530 1.00 95.62 106 GLN A CA 1
ATOM 866 C C . GLN A 1 106 ? -6.325 8.944 -0.655 1.00 95.62 106 GLN A C 1
ATOM 868 O O . GLN A 1 106 ? -7.081 8.653 -1.577 1.00 95.62 106 GLN A O 1
ATOM 873 N N . GLY A 1 107 ? -5.872 8.019 0.195 1.00 96.50 107 GLY A N 1
ATOM 874 C CA . GLY A 1 107 ? -6.223 6.594 0.152 1.00 96.50 107 GLY A CA 1
ATOM 875 C C . GLY A 1 107 ? -5.052 5.643 -0.110 1.00 96.50 107 GLY A C 1
ATOM 876 O O . GLY A 1 107 ? -5.197 4.437 0.069 1.00 96.50 107 GLY A O 1
ATOM 877 N N . CYS A 1 108 ? -3.885 6.168 -0.494 1.00 97.50 108 CYS A N 1
ATOM 878 C CA . CYS A 1 108 ? -2.620 5.429 -0.491 1.00 97.50 108 CYS A CA 1
ATOM 879 C C . CYS A 1 108 ? -2.222 4.991 0.930 1.00 97.50 108 CYS A C 1
ATOM 881 O O . CYS A 1 108 ? -2.692 5.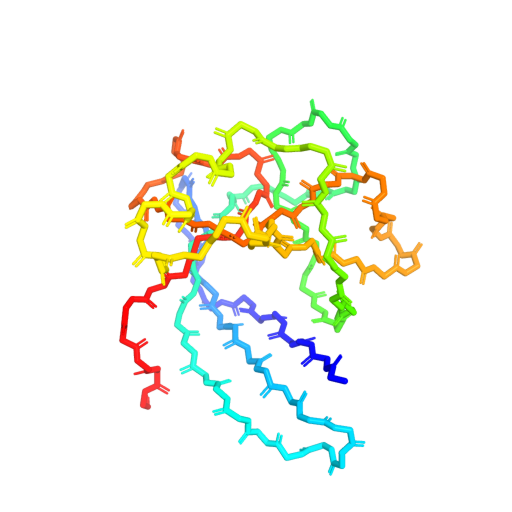546 1.927 1.00 97.50 108 CYS A O 1
ATOM 883 N N . ILE A 1 109 ? -1.333 4.006 1.019 1.00 97.62 109 ILE A N 1
ATOM 884 C CA . ILE A 1 109 ? -0.904 3.425 2.293 1.00 97.62 109 ILE A CA 1
ATOM 885 C C . ILE A 1 109 ? 0.471 3.984 2.649 1.00 97.62 109 ILE A C 1
ATOM 887 O O . ILE A 1 109 ? 1.435 3.799 1.898 1.00 97.62 109 ILE A O 1
ATOM 891 N N . LEU A 1 110 ? 0.567 4.637 3.806 1.00 97.06 110 LEU A N 1
ATOM 892 C CA . LEU A 1 110 ? 1.831 5.128 4.348 1.00 97.06 110 LEU A CA 1
ATOM 893 C C . LEU A 1 110 ? 2.370 4.098 5.335 1.00 97.06 110 LEU A C 1
ATOM 895 O O . LEU A 1 110 ? 1.663 3.719 6.265 1.00 97.06 110 LEU A O 1
ATOM 899 N N . LEU A 1 111 ? 3.599 3.621 5.144 1.00 94.00 111 LEU A N 1
ATOM 900 C CA . LEU A 1 111 ? 4.191 2.611 6.028 1.00 94.00 111 LEU A CA 1
ATOM 901 C C . LEU A 1 111 ? 5.113 3.240 7.069 1.00 94.00 111 LEU A C 1
ATOM 903 O O . LEU A 1 111 ? 5.926 4.110 6.757 1.00 94.00 111 LEU A O 1
ATOM 907 N N . GLY A 1 112 ? 5.014 2.743 8.301 1.00 82.56 112 GLY A N 1
ATOM 908 C CA . GLY A 1 112 ? 5.957 3.049 9.368 1.00 82.56 112 GLY A CA 1
ATOM 909 C C . GLY A 1 112 ? 7.322 2.401 9.129 1.00 82.56 112 GLY A C 1
ATOM 910 O O . GLY A 1 112 ? 7.429 1.339 8.515 1.00 82.56 112 GLY A O 1
ATOM 911 N N . LEU A 1 113 ? 8.370 3.042 9.651 1.00 72.56 113 LEU A N 1
ATOM 912 C CA . LEU A 1 113 ? 9.755 2.562 9.555 1.00 72.56 113 LEU A CA 1
ATOM 913 C C . LEU A 1 113 ? 10.044 1.369 10.479 1.00 72.56 113 LEU A C 1
ATOM 915 O O . LEU A 1 113 ? 11.000 0.631 10.252 1.00 72.56 113 LEU A O 1
ATOM 919 N N . GLU A 1 114 ? 9.235 1.179 11.522 1.00 63.97 114 GLU A N 1
ATOM 920 C CA . GLU A 1 114 ? 9.422 0.106 12.492 1.00 63.97 114 GLU A CA 1
ATOM 921 C C . GLU A 1 114 ? 8.564 -1.118 12.165 1.00 63.97 114 GLU A C 1
ATOM 923 O O . GLU A 1 114 ? 7.381 -1.023 11.821 1.00 63.97 114 GLU A O 1
ATOM 928 N N . THR A 1 115 ? 9.171 -2.293 12.326 1.00 63.56 115 THR A N 1
ATOM 929 C CA . THR A 1 115 ? 8.432 -3.553 12.340 1.00 63.56 115 THR A CA 1
ATOM 930 C C . THR A 1 115 ? 7.545 -3.592 13.580 1.00 63.56 115 THR A C 1
ATOM 932 O O . THR A 1 115 ? 7.994 -3.297 14.689 1.00 63.56 115 THR A O 1
ATOM 935 N N . ALA A 1 116 ? 6.269 -3.936 13.404 1.00 59.62 116 ALA A N 1
ATOM 936 C CA . ALA A 1 116 ? 5.345 -4.041 14.523 1.00 59.62 116 ALA A CA 1
ATOM 937 C C . ALA A 1 116 ? 5.645 -5.352 15.262 1.00 59.62 116 ALA A C 1
ATOM 939 O O . ALA A 1 116 ? 5.181 -6.415 14.849 1.00 59.62 116 ALA A O 1
ATOM 940 N N . LYS A 1 117 ? 6.478 -5.259 16.305 1.00 52.03 117 LYS A N 1
ATOM 941 C CA . LYS A 1 117 ? 6.768 -6.357 17.236 1.00 52.03 117 LYS A CA 1
ATOM 942 C C . LYS A 1 117 ? 5.531 -6.764 18.037 1.00 52.03 117 LYS A C 1
ATOM 944 O O . LYS A 1 117 ? 4.664 -5.896 18.303 1.00 52.03 117 LYS A O 1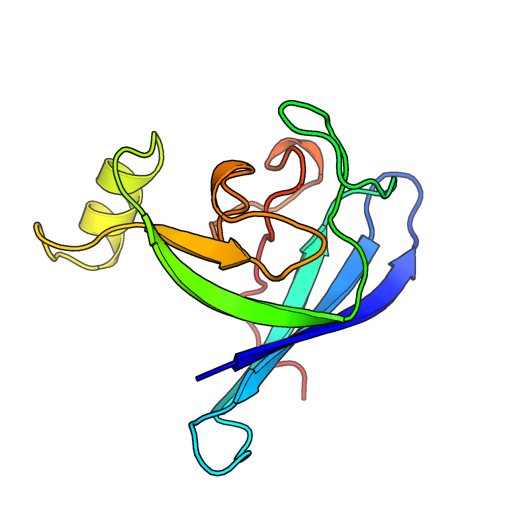
#

Foldseek 3Di:
DKKFWAFDDQDPFWTKIWIWDADPVRDTDAIFIKIFGNAADQDAPALHAYDTDMWDKDFDDDDPCLVVVCVVVVDNPHGWIATDDPSRHSVSRQTEDDDDGSVVDSHHIHTDPDTDD

Sequence (117 aa):
MKIKIIRRYTGKTCVIGKFKVFDDDDKLLLECFSLEEDKEGVERNKDLRIPEGIYDLKRHSPSRFENTLRSITKKDDDTMINVYNDEVPASRAILIHWGNTDKDTQGCILLGLETAK

Secondary structure (DSSP, 8-state):
-EEEEEEEEE-SSEEEEEEEEE-TTS-EEEEEEEEEESSB---TTSS-BPPSEEEEEEEE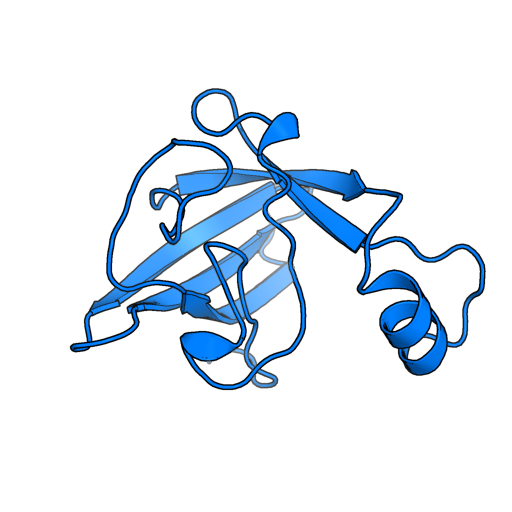-S-TTHHHHHHHH--TT--EEEEE-SSS-GGG-EEEE--SSGGG-SSPEEEEEEE--

Organism: Campylobacter coli (NCBI:txid195)

Radius of gyration: 13.62 Å; chains: 1; bounding box: 34×35×32 Å

InterPro domains:
  IPR043732 Domain of unknown function DUF5675 [PF18925] (5-115)

pLDDT: mean 94.38, std 7.21, range [52.03, 98.38]